Protein AF-A0A176FB48-F1 (afdb_monomer_lite)

Foldseek 3Di:
DPLVVLLVQLVVVLVVVVVVCVVCVVVLCVQVVFDADPVRHGPCPPPCVVSVVSSVVSSVVSVVLVVVCVVVVVPDPVSSVVVVVCCVVVPVLVVVCVVCVVVVGDSVNSVD

pLDDT: mean 90.09, std 5.86, range [65.62, 96.81]

Radius of gyration: 16.22 Å; chains: 1; bounding box: 43×21×41 Å

Sequence (112 aa):
MGYLGVLVAAVAAYAFGAVWYMVLAKPWVRAAGVETDKNGKPLNASNVVPYIVAFGSAVLVAGMMRHIFALSDIDTVEKGLISGLGIGLFLASPWLLTCYSFGGRPFRLTLI

Secondary structure (DSSP, 8-state):
--HHHHHHHHHHHHHHHHHHHHHTHHHHHHHHT--B-TTS-BGGGG--HHHHHHHHHHHHHHHHHHHHHHHTT--SHHHHHHHHHHHIIIIIHHHHHHHHHHTT--GGGG--

Structure (mmCIF, N/CA/C/O backbone):
data_AF-A0A176FB48-F1
#
_entry.id   AF-A0A176FB48-F1
#
loop_
_atom_site.group_PDB
_atom_site.id
_atom_site.type_symbol
_atom_site.label_atom_id
_atom_site.label_alt_id
_atom_site.label_comp_id
_atom_site.label_asym_id
_atom_site.label_entity_id
_atom_site.label_seq_id
_atom_site.pdbx_PDB_ins_code
_atom_site.Cartn_x
_atom_site.Cartn_y
_atom_site.Cartn_z
_atom_site.occupancy
_atom_site.B_iso_or_equiv
_atom_site.auth_seq_id
_atom_site.auth_comp_id
_atom_site.auth_asym_id
_atom_site.auth_atom_id
_atom_site.pdbx_PDB_model_num
ATOM 1 N N . MET A 1 1 ? 7.645 1.924 -18.863 1.00 65.62 1 MET A N 1
ATOM 2 C CA . MET A 1 1 ? 6.168 1.906 -18.707 1.00 65.62 1 MET A CA 1
ATOM 3 C C . MET A 1 1 ? 5.531 3.087 -19.437 1.00 65.62 1 MET A C 1
ATOM 5 O O . MET A 1 1 ? 5.867 4.227 -19.128 1.00 65.62 1 MET A O 1
ATOM 9 N N . GLY A 1 2 ? 4.638 2.845 -20.405 1.00 81.19 2 GLY A N 1
ATOM 10 C CA . GLY A 1 2 ? 3.788 3.899 -20.989 1.00 81.19 2 GLY A CA 1
ATOM 11 C C . GLY A 1 2 ? 2.653 4.317 -20.039 1.00 81.19 2 GLY A C 1
ATOM 12 O O . GLY A 1 2 ? 2.460 3.678 -19.006 1.00 81.19 2 GLY A O 1
ATOM 13 N N . TYR A 1 3 ? 1.882 5.355 -20.380 1.00 86.06 3 TYR A N 1
ATOM 14 C CA . TYR A 1 3 ? 0.759 5.832 -19.549 1.00 86.06 3 TYR A CA 1
ATOM 15 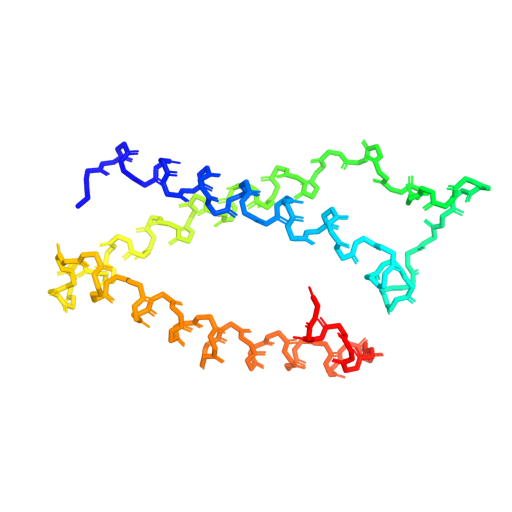C C . TYR A 1 3 ? -0.295 4.747 -19.278 1.00 86.06 3 TYR A C 1
ATOM 17 O O . TYR A 1 3 ? -0.797 4.640 -18.164 1.00 86.06 3 TYR A O 1
ATOM 25 N N . LEU A 1 4 ? -0.554 3.871 -20.254 1.00 90.31 4 LEU A N 1
ATOM 26 C CA . LEU A 1 4 ? -1.434 2.713 -20.072 1.00 90.31 4 LEU A CA 1
ATOM 27 C C . LEU A 1 4 ? -0.913 1.747 -18.992 1.00 90.31 4 LEU A C 1
ATOM 29 O O . LEU A 1 4 ? -1.694 1.206 -18.216 1.00 90.31 4 LEU A O 1
ATOM 33 N N . GLY A 1 5 ? 0.410 1.583 -18.892 1.00 90.69 5 GLY A N 1
ATOM 34 C CA . GLY A 1 5 ? 1.036 0.734 -17.876 1.00 90.69 5 GLY A CA 1
ATOM 35 C C . GLY A 1 5 ? 0.815 1.242 -16.450 1.00 90.69 5 GLY A C 1
ATOM 36 O O . GLY A 1 5 ? 0.704 0.435 -15.535 1.00 90.69 5 GLY A O 1
ATOM 37 N N . VAL A 1 6 ? 0.683 2.560 -16.261 1.00 93.31 6 VAL A N 1
ATOM 38 C CA . VAL A 1 6 ? 0.350 3.154 -14.954 1.00 93.31 6 VAL A CA 1
ATOM 39 C C . VAL A 1 6 ? -1.054 2.747 -14.519 1.00 93.31 6 VAL A C 1
ATOM 41 O O . VAL A 1 6 ? -1.242 2.329 -13.381 1.00 93.31 6 VAL A O 1
ATOM 44 N N . LEU A 1 7 ? -2.029 2.818 -15.429 1.00 94.75 7 LEU A N 1
ATOM 45 C CA . LEU A 1 7 ? -3.407 2.428 -15.129 1.00 94.75 7 LEU A CA 1
ATOM 46 C C . LEU A 1 7 ? -3.515 0.931 -14.833 1.00 94.75 7 LEU A C 1
ATOM 48 O O . LEU A 1 7 ? -4.163 0.548 -13.864 1.00 94.75 7 LEU A O 1
ATOM 52 N N . VAL A 1 8 ? -2.829 0.090 -15.613 1.00 95.06 8 VAL A N 1
ATOM 53 C CA . VAL A 1 8 ? -2.780 -1.359 -15.361 1.00 95.06 8 VAL A CA 1
ATOM 54 C C . VAL A 1 8 ? -2.155 -1.656 -13.995 1.00 95.06 8 VAL A C 1
ATOM 56 O O . VAL A 1 8 ? -2.713 -2.441 -13.231 1.00 95.06 8 VAL A O 1
ATOM 59 N N . ALA A 1 9 ? -1.046 -0.996 -13.646 1.00 94.12 9 ALA A N 1
ATOM 60 C CA . ALA A 1 9 ? -0.408 -1.156 -12.340 1.00 94.12 9 ALA A CA 1
ATOM 61 C C . ALA A 1 9 ? -1.316 -0.695 -11.188 1.00 94.12 9 ALA A C 1
ATOM 63 O O . ALA A 1 9 ? -1.407 -1.377 -10.170 1.00 94.12 9 ALA A O 1
ATOM 64 N N . ALA A 1 10 ? -2.031 0.420 -11.358 1.00 95.62 10 ALA A N 1
ATOM 65 C CA . ALA A 1 10 ? -2.976 0.920 -10.365 1.00 95.62 10 ALA A CA 1
ATOM 66 C C . ALA A 1 10 ? -4.145 -0.049 -10.143 1.00 95.62 10 ALA A C 1
ATOM 68 O O . ALA A 1 10 ? -4.493 -0.336 -9.000 1.00 95.62 10 ALA A O 1
ATOM 69 N N . VAL A 1 11 ? -4.715 -0.601 -11.221 1.00 96.62 11 VAL A N 1
ATOM 70 C CA . VAL A 1 11 ? -5.774 -1.620 -11.139 1.00 96.62 11 VAL A CA 1
ATOM 71 C C . VAL A 1 11 ? -5.258 -2.884 -10.456 1.00 96.62 11 VAL A C 1
ATOM 73 O O . VAL A 1 11 ? -5.936 -3.407 -9.576 1.00 96.62 11 VAL A O 1
ATOM 76 N N . ALA A 1 12 ? -4.055 -3.350 -10.801 1.00 95.31 12 ALA A N 1
ATOM 77 C CA . ALA A 1 12 ? -3.450 -4.518 -10.166 1.00 95.31 12 ALA A CA 1
ATOM 78 C C . ALA A 1 12 ? -3.220 -4.298 -8.661 1.00 95.31 12 ALA A C 1
ATOM 80 O O . ALA A 1 12 ? -3.593 -5.148 -7.854 1.00 95.31 12 ALA A O 1
ATOM 81 N N . ALA A 1 13 ? -2.677 -3.140 -8.271 1.00 93.88 13 ALA A N 1
ATOM 82 C CA . ALA A 1 13 ? -2.471 -2.778 -6.870 1.00 93.88 13 ALA A CA 1
ATOM 83 C C . ALA A 1 13 ? -3.799 -2.669 -6.106 1.00 93.88 13 ALA A C 1
ATOM 85 O O . ALA A 1 13 ? -3.919 -3.163 -4.985 1.00 93.88 13 ALA A O 1
ATOM 86 N N . TYR A 1 14 ? -4.818 -2.070 -6.723 1.00 94.12 14 TYR A N 1
ATOM 87 C CA . TYR A 1 14 ? -6.142 -1.939 -6.126 1.00 94.12 14 TYR A CA 1
ATOM 88 C C . TYR A 1 14 ? -6.833 -3.294 -5.947 1.00 94.12 14 TYR A C 1
ATOM 90 O O . TYR A 1 14 ? -7.368 -3.577 -4.877 1.00 94.12 14 TYR A O 1
ATOM 98 N N . ALA A 1 15 ? -6.781 -4.160 -6.963 1.00 95.00 15 ALA A N 1
ATOM 99 C CA . ALA A 1 15 ? -7.320 -5.514 -6.893 1.00 95.00 15 ALA A CA 1
ATOM 100 C C . ALA A 1 15 ? -6.603 -6.347 -5.822 1.00 95.00 15 ALA A C 1
ATOM 102 O O . ALA A 1 15 ? -7.259 -7.028 -5.035 1.00 95.00 15 ALA A O 1
ATOM 103 N N . PHE A 1 16 ? -5.274 -6.240 -5.739 1.00 93.69 16 PHE A N 1
ATOM 104 C CA . PHE A 1 16 ? -4.496 -6.872 -4.677 1.00 93.69 16 PHE A CA 1
ATOM 105 C C . PHE A 1 16 ? -4.936 -6.382 -3.292 1.00 93.69 16 PHE A C 1
ATOM 107 O O . PHE A 1 16 ? -5.225 -7.196 -2.418 1.00 93.69 16 PHE A O 1
ATOM 114 N N . GLY A 1 17 ? -5.073 -5.065 -3.109 1.00 89.56 17 GLY A N 1
ATOM 115 C CA . GLY A 1 17 ? -5.581 -4.478 -1.870 1.00 89.56 17 GLY A CA 1
ATOM 116 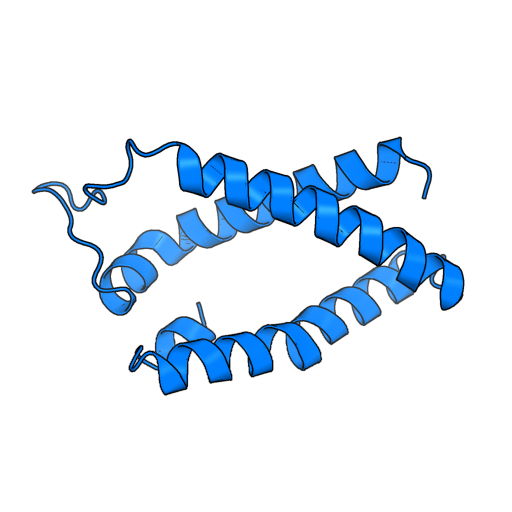C C . GLY A 1 17 ? -6.987 -4.969 -1.521 1.00 89.56 17 GLY A C 1
ATOM 117 O O . GLY A 1 17 ? -7.246 -5.326 -0.375 1.00 89.56 17 GLY A O 1
ATOM 118 N N . ALA A 1 18 ? -7.889 -5.069 -2.499 1.00 89.69 18 ALA A N 1
ATOM 119 C CA . ALA A 1 18 ? -9.232 -5.598 -2.282 1.00 89.69 18 ALA A CA 1
ATOM 120 C C . ALA A 1 18 ? -9.196 -7.053 -1.790 1.00 89.69 18 ALA A C 1
ATOM 122 O O . ALA A 1 18 ? -9.866 -7.384 -0.814 1.00 89.69 18 ALA A O 1
ATOM 123 N N . VAL A 1 19 ? -8.385 -7.913 -2.417 1.00 92.50 19 VAL A N 1
ATOM 124 C CA . VAL A 1 19 ? -8.196 -9.302 -1.969 1.00 92.50 19 VAL A CA 1
ATOM 125 C C . VAL A 1 19 ? -7.633 -9.341 -0.550 1.00 92.50 19 VAL A C 1
ATOM 127 O O . VAL A 1 19 ? -8.166 -10.058 0.295 1.00 92.50 19 VAL A O 1
ATOM 130 N N . TRP A 1 20 ? -6.618 -8.528 -0.263 1.00 88.88 20 TRP A N 1
ATOM 131 C CA . TRP A 1 20 ? -6.003 -8.421 1.059 1.00 88.88 20 TRP A CA 1
ATOM 132 C C . TRP A 1 20 ? -7.027 -8.053 2.146 1.00 88.88 20 TRP A C 1
ATOM 134 O O . TRP A 1 20 ? -7.177 -8.772 3.137 1.00 88.88 20 TRP A O 1
ATOM 144 N N . TYR A 1 21 ? -7.815 -6.998 1.916 1.00 83.06 21 TYR A N 1
ATOM 145 C CA . TYR A 1 21 ? -8.863 -6.558 2.839 1.00 83.06 21 TYR A CA 1
ATOM 146 C C . TYR A 1 21 ? -10.014 -7.557 2.964 1.00 83.06 21 TYR A C 1
ATOM 148 O O . TYR A 1 21 ? -10.582 -7.676 4.045 1.00 83.06 21 TYR A O 1
ATOM 156 N N . MET A 1 22 ? -10.365 -8.294 1.905 1.00 87.06 22 MET A N 1
ATOM 157 C CA . MET A 1 22 ? -11.384 -9.346 1.987 1.00 87.06 22 MET A CA 1
ATOM 158 C C . MET A 1 22 ? -10.910 -10.529 2.839 1.00 87.06 22 MET A C 1
ATOM 160 O O . MET A 1 22 ? -11.662 -11.014 3.684 1.00 87.06 22 MET A O 1
ATOM 164 N N . VAL A 1 23 ? -9.661 -10.969 2.659 1.00 91.00 23 VAL A N 1
ATOM 165 C CA . VAL A 1 23 ? -9.073 -12.090 3.412 1.00 91.00 23 VAL A CA 1
ATOM 166 C C . VAL A 1 23 ? -8.904 -11.734 4.892 1.00 91.00 23 VAL A C 1
ATOM 168 O O . VAL A 1 23 ? -9.232 -12.538 5.766 1.00 91.00 23 VAL A O 1
ATOM 171 N N . LEU A 1 24 ? -8.453 -10.513 5.190 1.00 89.88 24 LEU A N 1
ATOM 172 C CA . LEU A 1 24 ? -8.190 -10.041 6.553 1.00 89.88 24 LEU A CA 1
ATOM 173 C C . LEU A 1 24 ? -9.333 -9.202 7.148 1.00 89.88 24 LEU A C 1
ATOM 175 O O . LEU A 1 24 ? -9.162 -8.581 8.197 1.00 89.88 24 LEU A O 1
ATOM 179 N N . ALA A 1 25 ? -10.528 -9.228 6.547 1.00 85.44 25 ALA A N 1
ATOM 180 C CA . ALA A 1 25 ? -11.654 -8.381 6.950 1.00 85.44 25 ALA A CA 1
ATOM 181 C C . ALA A 1 25 ? -12.001 -8.517 8.440 1.00 85.44 25 ALA A C 1
ATOM 183 O O . ALA A 1 25 ? -12.097 -7.528 9.161 1.00 85.44 25 ALA A O 1
ATOM 184 N N . LYS A 1 26 ? -12.162 -9.753 8.930 1.00 84.69 26 LYS A N 1
ATOM 185 C CA . LYS A 1 26 ? -12.549 -10.028 10.326 1.00 84.69 26 LYS A CA 1
ATOM 186 C C . LYS A 1 26 ? -11.527 -9.510 11.353 1.00 84.69 26 LYS A C 1
ATOM 188 O O . LYS A 1 26 ? -11.942 -8.797 12.271 1.00 84.69 26 LYS A O 1
ATOM 193 N N . PRO A 1 27 ? -10.224 -9.857 11.265 1.00 88.00 27 PRO A N 1
ATOM 194 C CA . PRO A 1 27 ? -9.234 -9.321 12.197 1.00 88.00 27 PRO A CA 1
ATOM 195 C C . PRO A 1 27 ? -9.070 -7.804 12.060 1.00 88.00 27 PRO A C 1
ATOM 197 O O . PRO A 1 27 ? -8.918 -7.137 13.084 1.00 88.00 27 PRO A O 1
ATOM 200 N N . TRP A 1 28 ? -9.177 -7.256 10.845 1.00 88.38 28 TRP A N 1
ATOM 201 C CA . TRP A 1 28 ? -9.100 -5.816 10.616 1.00 88.38 28 TRP A CA 1
ATOM 202 C C . TRP A 1 28 ? -10.256 -5.064 11.275 1.00 88.38 28 TRP A C 1
ATOM 204 O O . TRP A 1 28 ? -9.998 -4.166 12.066 1.00 88.38 28 TRP A O 1
ATOM 214 N N . VAL A 1 29 ? -11.514 -5.471 11.059 1.00 86.94 29 VAL A N 1
ATOM 215 C CA . VAL A 1 29 ? -12.698 -4.838 11.679 1.00 86.94 29 VAL A CA 1
ATOM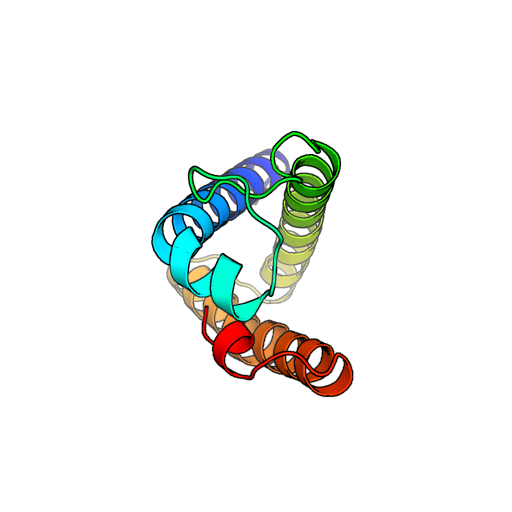 216 C C . VAL A 1 29 ? -12.570 -4.813 13.203 1.00 86.94 29 VAL A C 1
ATOM 218 O O . VAL A 1 29 ? -12.797 -3.778 13.831 1.00 86.94 29 VAL A O 1
ATOM 221 N N . ARG A 1 30 ? -12.135 -5.932 13.798 1.00 85.81 30 ARG A N 1
ATOM 222 C CA . ARG A 1 30 ? -11.923 -6.042 15.247 1.00 85.81 30 ARG A CA 1
ATOM 223 C C . ARG A 1 30 ? -10.836 -5.090 15.746 1.00 85.81 30 ARG A C 1
ATOM 225 O O . ARG A 1 30 ? -11.016 -4.464 16.783 1.00 85.81 30 ARG A O 1
ATOM 232 N N . ALA A 1 31 ? -9.705 -5.012 15.049 1.00 85.62 31 ALA A N 1
ATOM 233 C CA . ALA A 1 31 ? -8.575 -4.189 15.472 1.00 85.62 31 ALA A CA 1
ATOM 234 C C . ALA A 1 31 ? -8.805 -2.692 15.198 1.00 85.62 31 ALA A C 1
ATOM 236 O O . ALA A 1 31 ? -8.407 -1.847 15.995 1.00 85.62 31 ALA A O 1
ATOM 237 N N . ALA A 1 32 ? -9.478 -2.365 14.095 1.00 84.81 32 ALA A N 1
ATOM 238 C CA . ALA A 1 32 ? -9.833 -1.006 13.704 1.00 84.81 32 ALA A CA 1
ATOM 239 C C . ALA A 1 32 ? -10.987 -0.427 14.539 1.00 84.81 32 ALA A C 1
ATOM 241 O O . ALA A 1 32 ? -11.180 0.790 14.532 1.00 84.81 32 ALA A O 1
ATOM 242 N N . GLY A 1 33 ? -11.730 -1.272 15.267 1.00 83.44 33 GLY A N 1
ATOM 243 C CA . GLY A 1 33 ? -12.879 -0.852 16.070 1.00 83.44 33 GLY A CA 1
ATOM 244 C C . GLY A 1 33 ? -14.020 -0.315 15.208 1.00 83.44 33 GLY A C 1
ATOM 245 O O . GLY A 1 33 ? -14.713 0.611 15.614 1.00 83.44 33 GLY A O 1
ATOM 246 N N . VAL A 1 34 ? -14.169 -0.840 13.989 1.00 85.25 34 VAL A N 1
ATOM 247 C CA . VAL A 1 34 ? -15.221 -0.405 13.066 1.00 85.25 34 VAL A CA 1
ATOM 248 C C . VAL A 1 34 ? -16.549 -0.980 13.533 1.00 85.25 34 VAL A C 1
ATOM 250 O O . VAL A 1 34 ? -16.669 -2.191 13.716 1.00 85.25 34 VAL A O 1
ATOM 253 N N . GLU A 1 35 ? -17.546 -0.116 13.710 1.00 84.62 35 GLU A N 1
ATOM 254 C CA . GLU A 1 35 ? -18.891 -0.542 14.085 1.00 84.62 35 GLU A CA 1
ATOM 255 C C . GLU A 1 35 ? -19.505 -1.429 13.000 1.00 84.62 35 GLU A C 1
ATOM 257 O O . GLU A 1 35 ? -19.430 -1.135 11.800 1.00 84.62 35 GLU A O 1
ATOM 262 N N . THR A 1 36 ? -20.135 -2.517 13.434 1.00 85.50 36 THR A N 1
ATOM 263 C CA . THR A 1 36 ? -20.754 -3.508 12.555 1.00 85.50 36 THR A CA 1
ATOM 264 C C . THR A 1 36 ? -22.224 -3.703 12.871 1.00 85.50 36 THR A C 1
ATOM 266 O O . THR A 1 36 ? -22.635 -3.607 14.026 1.00 85.50 36 THR A O 1
ATOM 269 N N . ASP A 1 37 ? -23.004 -4.057 11.855 1.00 83.12 37 ASP A N 1
ATOM 270 C CA . ASP A 1 37 ? -24.378 -4.509 12.032 1.00 83.12 37 ASP A CA 1
ATOM 271 C C . ASP A 1 37 ? -24.458 -5.898 12.703 1.00 83.12 37 ASP A C 1
ATOM 273 O O . A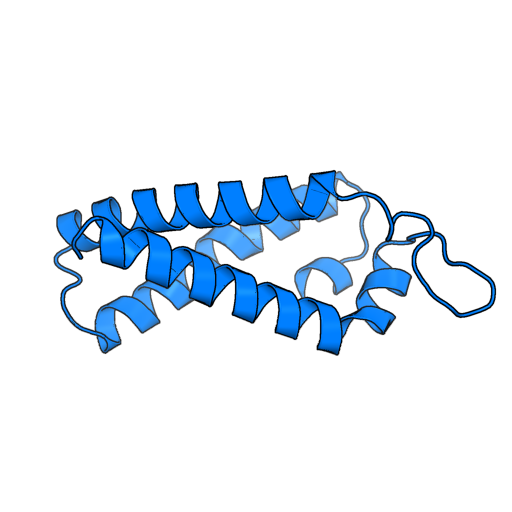SP A 1 37 ? -23.453 -6.564 12.969 1.00 83.12 37 ASP A O 1
ATOM 277 N N . LYS A 1 38 ? -25.688 -6.371 12.939 1.00 79.38 38 LYS A N 1
ATOM 278 C CA . LYS A 1 38 ? -25.987 -7.702 13.501 1.00 79.38 38 LYS A CA 1
ATOM 279 C C . LYS A 1 38 ? -25.405 -8.883 12.704 1.00 79.38 38 LYS A C 1
ATOM 281 O O . LYS A 1 38 ? -25.336 -9.987 13.232 1.00 79.38 38 LYS A O 1
ATOM 286 N N . ASN A 1 39 ? -25.007 -8.659 11.452 1.00 77.31 39 ASN A N 1
ATOM 287 C CA . ASN A 1 39 ? -24.421 -9.658 10.562 1.00 77.31 39 ASN A CA 1
ATOM 288 C C . ASN A 1 39 ? -22.886 -9.529 10.478 1.00 77.31 39 ASN A C 1
ATOM 290 O O . ASN A 1 39 ? -22.250 -10.256 9.714 1.00 77.31 39 ASN A O 1
ATOM 294 N N . GLY A 1 40 ? -22.277 -8.615 11.245 1.00 72.69 40 GLY A N 1
ATOM 295 C CA . GLY A 1 40 ? -20.837 -8.362 11.240 1.00 72.69 40 GLY A CA 1
ATOM 296 C C . GLY A 1 40 ? -20.355 -7.522 10.054 1.00 72.69 40 GLY A C 1
ATOM 297 O O . GLY A 1 40 ? -19.148 -7.460 9.811 1.00 72.69 40 GLY A O 1
ATOM 298 N N . LYS A 1 41 ? -21.261 -6.880 9.303 1.00 78.56 41 LYS A N 1
ATOM 299 C CA . LYS A 1 41 ? -20.902 -5.993 8.193 1.00 78.56 41 LYS A CA 1
ATOM 300 C C . LYS A 1 41 ? -20.618 -4.585 8.724 1.00 78.56 41 LYS A C 1
ATOM 302 O O . LYS A 1 41 ? -21.430 -4.074 9.493 1.00 78.56 41 LYS A O 1
ATOM 307 N N . PRO A 1 42 ? -19.519 -3.930 8.308 1.00 81.25 42 PRO A N 1
ATOM 308 C CA . PRO A 1 42 ? -19.247 -2.543 8.674 1.00 81.25 42 PRO A CA 1
ATOM 309 C C . PRO A 1 42 ? -20.421 -1.617 8.340 1.00 81.25 42 PRO A C 1
ATOM 311 O O . PRO A 1 42 ? -20.931 -1.647 7.218 1.00 81.25 42 PRO A O 1
ATOM 314 N N . LEU A 1 43 ? -20.831 -0.767 9.285 1.00 80.62 43 LEU A N 1
ATOM 315 C CA . LEU A 1 43 ? -21.941 0.176 9.079 1.00 80.62 43 LEU A CA 1
ATOM 316 C C . LEU A 1 43 ? -21.644 1.191 7.967 1.00 80.62 43 LEU A C 1
ATOM 318 O O . LEU A 1 43 ? -22.545 1.652 7.272 1.00 80.62 43 LEU A O 1
ATOM 322 N N . ASN A 1 44 ? -20.366 1.495 7.748 1.00 78.25 44 ASN A N 1
ATOM 323 C CA . ASN A 1 44 ? -19.892 2.389 6.698 1.00 78.25 44 ASN A CA 1
ATOM 324 C C . ASN A 1 44 ? -19.696 1.702 5.334 1.00 78.25 44 ASN A C 1
ATOM 326 O O . ASN A 1 44 ? -19.198 2.341 4.411 1.00 78.25 44 ASN A O 1
ATOM 330 N N . ALA A 1 45 ? -20.080 0.432 5.172 1.00 74.75 45 ALA A N 1
ATOM 331 C CA . ALA A 1 45 ? -19.846 -0.314 3.934 1.00 74.75 45 ALA A CA 1
ATOM 332 C C . ALA A 1 45 ? -20.579 0.253 2.702 1.00 74.75 45 ALA A C 1
ATOM 334 O O . ALA A 1 45 ? -20.225 -0.085 1.577 1.00 74.75 45 ALA A O 1
ATOM 335 N N . SER A 1 46 ? -21.609 1.085 2.887 1.00 79.38 46 SER A N 1
ATOM 336 C CA . SER A 1 46 ? -22.293 1.797 1.797 1.00 79.38 46 SER A CA 1
ATOM 337 C C . SER A 1 46 ? -21.579 3.084 1.370 1.00 79.38 46 SER A C 1
ATOM 339 O O . SER A 1 46 ? -21.926 3.660 0.339 1.00 79.38 46 SER A O 1
ATOM 341 N N . ASN A 1 47 ? -20.590 3.552 2.137 1.00 84.75 47 ASN A N 1
ATOM 342 C CA . ASN A 1 47 ? -19.847 4.756 1.804 1.00 84.75 47 ASN A CA 1
ATOM 343 C C . ASN A 1 47 ? -18.867 4.465 0.661 1.00 84.75 47 ASN A C 1
ATOM 345 O O . ASN A 1 47 ? -17.881 3.754 0.836 1.00 84.75 47 ASN A O 1
ATOM 349 N N . VAL A 1 48 ? -19.129 5.048 -0.508 1.00 88.38 48 VAL A N 1
ATOM 350 C CA . VAL A 1 48 ? -18.301 4.871 -1.710 1.00 88.38 48 VAL A CA 1
ATOM 351 C C . VAL A 1 48 ? -17.010 5.696 -1.686 1.00 88.38 48 VAL A C 1
ATOM 353 O O . VAL A 1 48 ? -16.069 5.388 -2.415 1.00 88.38 48 VAL A O 1
ATOM 356 N N . VAL A 1 49 ? -16.932 6.730 -0.841 1.00 92.50 49 VAL A N 1
ATOM 357 C CA . VAL A 1 49 ? -15.818 7.692 -0.833 1.00 92.50 49 VAL A CA 1
ATOM 358 C C . VAL A 1 49 ? -14.458 7.022 -0.578 1.00 92.50 49 VAL A C 1
ATOM 360 O O . VAL A 1 49 ? -13.543 7.276 -1.364 1.00 92.50 49 VAL A O 1
ATOM 363 N N . PRO A 1 50 ? -14.284 6.129 0.421 1.00 89.00 50 PRO A N 1
ATOM 364 C CA . PRO A 1 50 ? -12.999 5.467 0.658 1.00 89.00 50 PRO A CA 1
ATOM 365 C C . PRO A 1 50 ? -12.507 4.652 -0.541 1.00 89.00 50 PRO A C 1
ATOM 367 O O . PRO A 1 50 ? -11.310 4.626 -0.809 1.00 89.00 50 PRO A O 1
ATOM 370 N N . TYR A 1 51 ? -13.417 4.032 -1.297 1.00 89.69 51 TYR A N 1
ATOM 371 C CA . TYR A 1 51 ? -13.070 3.231 -2.472 1.00 89.69 51 TYR A CA 1
ATOM 372 C C . TYR A 1 51 ? -12.522 4.095 -3.610 1.00 89.69 51 TYR A C 1
ATOM 374 O O . TYR A 1 51 ? -11.523 3.723 -4.226 1.00 89.69 51 TYR A O 1
ATOM 382 N N . ILE A 1 52 ? -13.139 5.259 -3.844 1.00 93.25 52 ILE A N 1
ATOM 383 C CA . ILE A 1 52 ? -12.691 6.241 -4.842 1.00 93.25 52 ILE A CA 1
ATOM 384 C C . ILE A 1 52 ? -11.340 6.825 -4.431 1.00 93.25 52 ILE A C 1
ATOM 386 O O . ILE A 1 52 ? -10.419 6.877 -5.245 1.00 93.25 52 ILE A O 1
ATOM 390 N N . VAL A 1 53 ? -11.198 7.218 -3.161 1.00 94.31 53 VAL A N 1
ATOM 391 C CA . VAL A 1 53 ? -9.943 7.761 -2.624 1.00 94.31 53 VAL A CA 1
ATOM 392 C C . VAL A 1 53 ? -8.819 6.731 -2.732 1.00 94.31 53 VAL A C 1
ATOM 394 O O . VAL A 1 53 ? -7.726 7.073 -3.180 1.00 94.31 53 VAL A O 1
ATOM 397 N N . ALA A 1 54 ? -9.079 5.467 -2.391 1.00 93.00 54 ALA A N 1
ATOM 398 C CA . ALA A 1 54 ? -8.096 4.393 -2.495 1.00 93.00 54 ALA A CA 1
ATOM 399 C C . ALA A 1 54 ? -7.666 4.141 -3.948 1.00 93.00 54 ALA A C 1
ATOM 401 O O . ALA A 1 54 ? -6.471 4.023 -4.217 1.00 93.00 54 ALA A O 1
ATOM 402 N N . PHE A 1 55 ? -8.606 4.120 -4.898 1.00 95.25 55 PHE A N 1
ATOM 403 C CA . PHE A 1 55 ? -8.270 3.929 -6.310 1.00 95.25 55 PHE A CA 1
ATOM 404 C C . PHE A 1 55 ? -7.492 5.123 -6.877 1.00 95.25 55 PHE A C 1
ATOM 406 O O . PHE A 1 55 ? -6.456 4.938 -7.513 1.00 95.25 55 P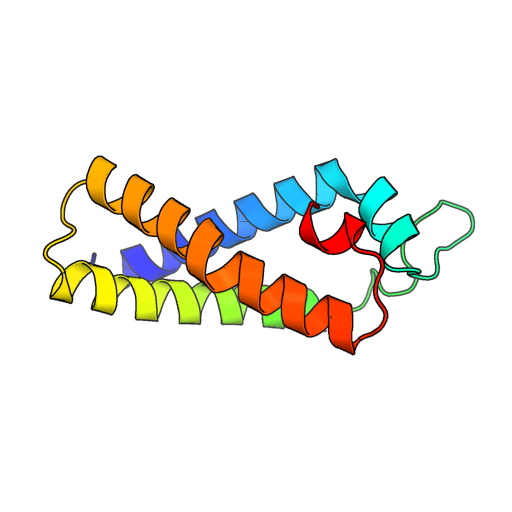HE A O 1
ATOM 413 N N . GLY A 1 56 ? -7.930 6.352 -6.585 1.00 96.81 56 GLY A N 1
ATOM 414 C CA . GLY A 1 56 ? -7.208 7.566 -6.974 1.00 96.81 56 GLY A CA 1
ATOM 415 C C . GLY A 1 56 ? -5.787 7.596 -6.407 1.00 96.81 56 GLY A C 1
ATOM 416 O O . GLY A 1 56 ? -4.834 7.876 -7.132 1.00 96.81 56 GLY A O 1
ATOM 417 N N . SER A 1 57 ? -5.626 7.208 -5.140 1.00 96.06 57 SER A N 1
ATOM 418 C CA . SER A 1 57 ? -4.316 7.083 -4.492 1.00 96.06 57 SER A CA 1
ATOM 419 C C . SER A 1 57 ? -3.441 6.032 -5.179 1.00 96.06 57 SER A C 1
ATOM 421 O O . SER A 1 57 ? -2.265 6.290 -5.422 1.00 96.06 57 SER A O 1
ATOM 423 N N . ALA A 1 58 ? -4.004 4.881 -5.564 1.00 95.75 58 ALA A N 1
ATOM 424 C CA . ALA A 1 58 ? -3.279 3.845 -6.299 1.00 95.75 58 ALA A CA 1
ATOM 425 C C . ALA A 1 58 ? -2.778 4.344 -7.665 1.00 95.75 58 ALA A C 1
ATOM 427 O O . ALA A 1 58 ? -1.636 4.068 -8.031 1.00 95.75 58 ALA A O 1
ATOM 428 N N . VAL A 1 59 ? -3.585 5.124 -8.396 1.00 96.56 59 VAL A N 1
ATOM 429 C CA . VAL A 1 59 ? -3.178 5.742 -9.672 1.00 96.56 59 VAL A CA 1
ATOM 430 C C . VAL A 1 59 ? -2.041 6.741 -9.468 1.00 96.56 59 VAL A C 1
ATOM 432 O O . VAL A 1 59 ? -1.059 6.705 -10.211 1.00 96.56 59 VAL A O 1
ATOM 435 N N . LEU A 1 60 ? -2.137 7.603 -8.452 1.00 96.62 60 LEU A N 1
ATOM 436 C CA . LEU A 1 60 ? -1.090 8.581 -8.141 1.00 96.62 60 LEU A CA 1
ATOM 437 C C . LEU A 1 60 ? 0.228 7.900 -7.761 1.00 96.62 60 LEU A C 1
ATOM 439 O O . LEU A 1 60 ? 1.277 8.247 -8.306 1.00 96.62 60 LEU A O 1
ATOM 443 N N . VAL A 1 61 ? 0.174 6.896 -6.881 1.00 95.69 61 VAL A N 1
ATOM 444 C CA . VAL A 1 61 ? 1.355 6.124 -6.478 1.00 95.69 61 VAL A CA 1
ATOM 445 C C . VAL A 1 61 ? 1.944 5.389 -7.679 1.00 95.69 61 VAL A C 1
ATOM 447 O O . VAL A 1 61 ? 3.140 5.511 -7.918 1.00 95.69 61 VAL A O 1
ATOM 450 N N . ALA A 1 62 ? 1.137 4.700 -8.492 1.00 95.69 62 ALA A N 1
ATOM 451 C CA . ALA A 1 62 ? 1.617 4.033 -9.705 1.00 95.69 62 ALA A CA 1
ATOM 452 C C . ALA A 1 62 ? 2.278 5.019 -10.689 1.00 95.69 62 ALA A C 1
ATOM 454 O O . ALA A 1 62 ? 3.298 4.700 -11.307 1.00 95.69 62 ALA A O 1
ATOM 455 N N . GLY A 1 63 ? 1.730 6.232 -10.806 1.00 95.00 63 GLY A N 1
ATOM 456 C CA . GLY A 1 63 ? 2.304 7.314 -11.600 1.00 95.00 63 GLY A CA 1
ATOM 457 C C . GLY A 1 63 ? 3.681 7.730 -11.088 1.00 95.00 63 GLY A C 1
ATOM 458 O O . GLY A 1 63 ? 4.635 7.760 -11.864 1.00 95.00 63 GLY A O 1
ATOM 459 N N . MET A 1 64 ? 3.815 7.975 -9.783 1.00 95.62 64 MET A N 1
ATOM 460 C CA . MET A 1 64 ? 5.101 8.324 -9.173 1.00 95.62 64 MET A CA 1
ATOM 461 C C . MET A 1 64 ? 6.113 7.176 -9.276 1.00 95.62 64 MET A C 1
ATOM 463 O O . MET A 1 64 ? 7.272 7.397 -9.627 1.00 95.62 64 MET A O 1
ATOM 467 N N . MET A 1 65 ? 5.669 5.937 -9.064 1.00 94.56 65 MET A N 1
ATOM 468 C CA . MET A 1 65 ? 6.511 4.748 -9.185 1.00 94.56 65 MET A CA 1
ATOM 469 C C . MET A 1 65 ? 7.089 4.584 -10.587 1.00 94.56 65 MET A C 1
ATOM 471 O O . MET A 1 65 ? 8.250 4.208 -10.721 1.00 94.56 65 MET A O 1
ATOM 475 N N . ARG A 1 66 ? 6.340 4.939 -11.639 1.00 92.69 66 ARG A N 1
ATOM 476 C CA . ARG A 1 66 ? 6.878 4.984 -13.006 1.00 92.69 66 ARG A CA 1
ATOM 477 C C . ARG A 1 66 ? 8.071 5.938 -13.120 1.00 92.69 66 ARG A C 1
ATOM 479 O O . ARG A 1 66 ? 9.035 5.588 -13.795 1.00 92.69 66 ARG A O 1
ATOM 486 N N . HIS A 1 67 ? 8.006 7.121 -12.508 1.00 93.19 67 HIS A N 1
ATOM 487 C CA . HIS A 1 67 ? 9.113 8.081 -12.533 1.00 93.19 67 HIS A CA 1
ATOM 488 C C . HIS A 1 67 ? 10.316 7.564 -11.746 1.00 93.19 67 HIS A C 1
ATOM 490 O O . HIS A 1 67 ? 11.426 7.591 -12.263 1.00 93.19 67 HIS A O 1
ATOM 496 N N . ILE A 1 68 ? 10.088 7.034 -10.542 1.00 94.19 68 ILE A N 1
ATOM 497 C CA . ILE A 1 68 ? 11.149 6.478 -9.693 1.00 94.19 68 ILE A CA 1
ATOM 498 C C . ILE A 1 68 ? 11.856 5.324 -10.407 1.00 94.19 68 ILE A C 1
ATOM 500 O O . ILE A 1 68 ? 13.076 5.326 -10.516 1.00 94.19 68 ILE A O 1
ATOM 504 N N . PHE A 1 69 ? 11.102 4.372 -10.960 1.00 93.50 69 PHE A N 1
ATOM 505 C CA . PHE A 1 69 ? 11.683 3.225 -11.654 1.00 93.50 69 PHE A CA 1
ATOM 506 C C . PHE A 1 69 ? 12.454 3.629 -12.912 1.00 93.50 69 PHE A C 1
ATOM 508 O O . PHE A 1 69 ? 13.522 3.082 -13.163 1.00 93.50 69 PHE A O 1
ATOM 515 N N . ALA A 1 70 ? 11.967 4.623 -13.661 1.00 92.56 70 ALA A N 1
ATOM 516 C CA . ALA A 1 70 ? 12.690 5.154 -14.813 1.00 92.56 70 ALA A CA 1
ATOM 517 C C . ALA A 1 70 ? 13.986 5.882 -14.417 1.00 92.56 70 ALA A C 1
ATOM 519 O O . ALA A 1 70 ? 14.991 5.726 -15.094 1.00 92.56 70 ALA A O 1
ATOM 520 N N . LEU A 1 71 ? 13.974 6.658 -13.327 1.00 95.19 71 LEU A N 1
ATOM 521 C CA . LEU A 1 71 ? 15.155 7.380 -12.835 1.00 95.19 71 LEU A CA 1
ATOM 522 C C . LEU A 1 71 ? 16.201 6.463 -12.188 1.00 95.19 71 LEU A C 1
ATOM 524 O O . LEU A 1 71 ? 17.348 6.864 -12.038 1.00 95.19 71 LEU A O 1
ATOM 528 N N . SER A 1 72 ? 15.802 5.268 -11.753 1.00 94.06 72 SER A N 1
ATOM 529 C CA . SER A 1 72 ? 16.664 4.292 -11.074 1.00 94.06 72 SER A CA 1
ATOM 530 C C . SER A 1 72 ? 17.065 3.104 -11.958 1.00 94.06 72 SER A C 1
ATOM 532 O O . SER A 1 72 ? 17.533 2.101 -11.425 1.00 94.06 72 SER A O 1
ATOM 534 N N . ASP A 1 73 ? 16.845 3.176 -13.276 1.00 94.06 73 ASP A N 1
ATOM 535 C CA . ASP A 1 73 ? 17.128 2.088 -14.230 1.00 94.06 73 ASP A CA 1
ATOM 536 C C . ASP A 1 73 ? 16.531 0.727 -13.804 1.00 94.06 73 ASP A C 1
ATOM 538 O O . ASP A 1 73 ? 17.139 -0.349 -13.913 1.00 94.06 73 ASP A O 1
ATOM 542 N N . ILE A 1 74 ? 15.298 0.781 -13.289 1.00 93.19 74 ILE A N 1
ATOM 543 C CA . ILE A 1 74 ? 14.477 -0.380 -12.939 1.00 93.19 74 ILE A CA 1
ATOM 544 C C . ILE A 1 74 ? 13.625 -0.728 -14.160 1.00 93.19 74 ILE A C 1
ATOM 546 O O . ILE A 1 74 ? 12.519 -0.223 -14.364 1.00 93.19 74 ILE A O 1
ATOM 550 N N . ASP A 1 75 ? 14.179 -1.598 -14.991 1.00 91.50 75 ASP A N 1
ATOM 551 C CA . ASP A 1 75 ? 13.654 -1.989 -16.298 1.00 91.50 75 ASP A CA 1
ATOM 552 C C . ASP A 1 75 ? 13.239 -3.467 -16.379 1.00 91.50 75 ASP A C 1
ATOM 554 O O . ASP A 1 75 ? 12.533 -3.862 -17.308 1.00 91.50 75 ASP A O 1
ATOM 558 N N . THR A 1 76 ? 13.608 -4.278 -15.384 1.00 92.88 76 THR A N 1
ATOM 559 C CA . THR A 1 76 ? 13.252 -5.701 -15.306 1.00 92.88 76 THR A CA 1
ATOM 560 C C . THR A 1 76 ? 12.174 -5.976 -14.257 1.00 92.88 76 THR A C 1
ATOM 562 O O . THR A 1 76 ? 12.009 -5.241 -13.280 1.00 92.88 76 THR A O 1
ATOM 565 N N . VAL A 1 77 ? 11.443 -7.082 -14.441 1.00 90.38 77 VAL A N 1
ATOM 566 C CA . VAL A 1 77 ? 10.402 -7.537 -13.500 1.00 90.38 77 VAL A CA 1
ATOM 567 C C . VAL A 1 77 ? 10.990 -7.822 -12.117 1.00 90.38 77 VAL A C 1
ATOM 569 O O . VAL A 1 77 ? 10.397 -7.445 -11.111 1.00 90.38 77 VAL A O 1
ATOM 572 N N . GLU A 1 78 ? 12.171 -8.440 -12.066 1.00 93.94 78 GLU A N 1
ATOM 573 C CA . GLU A 1 78 ? 12.867 -8.758 -10.816 1.00 93.94 78 GLU A CA 1
ATOM 574 C C . GLU A 1 78 ? 13.226 -7.495 -10.029 1.00 93.94 78 GLU A C 1
ATOM 576 O O . GLU A 1 78 ? 12.851 -7.373 -8.862 1.00 93.94 78 GLU A O 1
ATOM 581 N N . LYS A 1 79 ? 13.877 -6.517 -10.678 1.00 93.69 79 LYS A N 1
ATOM 582 C CA . LYS A 1 79 ? 14.202 -5.234 -10.043 1.00 93.69 79 LYS A CA 1
ATOM 583 C C . LYS A 1 79 ? 12.930 -4.538 -9.558 1.00 93.69 79 LYS A C 1
ATOM 585 O O . LYS A 1 79 ? 12.884 -4.071 -8.427 1.00 93.69 79 LYS A O 1
ATOM 590 N N . GLY A 1 80 ? 11.876 -4.523 -10.379 1.00 92.50 80 GLY A N 1
ATOM 591 C CA . GLY A 1 80 ? 10.591 -3.927 -10.014 1.00 92.50 80 GLY A CA 1
ATOM 592 C C . GLY A 1 80 ? 9.960 -4.574 -8.780 1.00 92.50 80 GLY A C 1
ATOM 593 O O . GLY A 1 80 ? 9.469 -3.865 -7.900 1.00 92.50 80 GLY A O 1
ATOM 594 N N . LEU A 1 81 ? 10.013 -5.906 -8.680 1.00 93.94 81 LEU A N 1
ATOM 595 C CA . LEU A 1 81 ? 9.502 -6.648 -7.530 1.00 93.94 81 LEU A CA 1
ATOM 596 C C . LEU A 1 81 ? 10.308 -6.346 -6.262 1.00 93.94 81 LEU A C 1
ATOM 598 O O . LEU A 1 81 ? 9.719 -5.998 -5.240 1.00 93.94 81 LEU A O 1
ATOM 602 N N . ILE A 1 82 ? 11.639 -6.433 -6.329 1.00 95.75 82 ILE A N 1
ATOM 603 C CA . ILE A 1 82 ? 12.523 -6.172 -5.182 1.00 95.75 82 ILE A CA 1
ATOM 604 C C . ILE A 1 82 ? 12.358 -4.728 -4.701 1.00 95.75 82 ILE A C 1
ATOM 606 O O . ILE A 1 82 ? 12.165 -4.491 -3.508 1.00 95.75 82 ILE A O 1
ATOM 610 N N . SER A 1 83 ? 12.368 -3.758 -5.617 1.00 93.94 83 SER A N 1
ATOM 611 C CA . SER A 1 83 ? 12.185 -2.347 -5.278 1.00 93.94 83 SER A CA 1
ATOM 612 C C . SER A 1 83 ? 10.789 -2.063 -4.724 1.00 93.94 83 SER A C 1
ATOM 614 O O . SER A 1 83 ? 10.664 -1.322 -3.753 1.00 93.94 83 SER A O 1
ATOM 616 N N . GLY A 1 84 ? 9.739 -2.673 -5.281 1.00 93.25 84 GLY A N 1
ATOM 617 C CA . GLY A 1 84 ? 8.372 -2.536 -4.772 1.00 93.25 84 GLY A CA 1
ATOM 618 C C . GLY A 1 84 ? 8.211 -3.088 -3.354 1.00 93.25 84 GLY A C 1
ATOM 619 O O . GLY A 1 84 ? 7.680 -2.399 -2.481 1.00 93.25 84 GLY A O 1
ATOM 620 N N . LEU A 1 85 ? 8.729 -4.294 -3.097 1.00 94.69 85 LEU A N 1
ATOM 621 C CA . LEU A 1 85 ? 8.745 -4.893 -1.759 1.00 94.69 85 LEU A CA 1
ATOM 622 C C . LEU A 1 85 ? 9.570 -4.053 -0.778 1.00 94.69 85 LEU A C 1
ATOM 624 O O . LEU A 1 85 ? 9.132 -3.828 0.348 1.00 94.69 85 LEU A O 1
ATOM 628 N N . GLY A 1 86 ? 10.720 -3.535 -1.215 1.00 95.44 86 GLY A N 1
ATOM 629 C CA . GLY A 1 86 ? 11.558 -2.642 -0.420 1.00 95.44 86 GLY A CA 1
ATOM 630 C C . GLY A 1 86 ? 10.838 -1.353 -0.023 1.00 95.44 86 GLY A C 1
ATOM 631 O O . GLY A 1 86 ? 10.890 -0.960 1.137 1.00 95.44 86 GLY A O 1
ATOM 632 N N . ILE A 1 87 ? 10.098 -0.727 -0.940 1.00 94.75 87 ILE A N 1
ATOM 633 C CA . ILE A 1 87 ? 9.297 0.471 -0.640 1.00 94.75 87 ILE A CA 1
ATOM 634 C C . ILE A 1 87 ? 8.169 0.143 0.341 1.00 94.75 87 ILE A C 1
ATOM 636 O O . ILE A 1 87 ? 7.953 0.878 1.304 1.00 94.75 87 ILE A O 1
ATOM 640 N N . GLY A 1 88 ? 7.467 -0.975 0.147 1.00 92.50 88 GLY A N 1
ATOM 641 C CA . GLY A 1 88 ? 6.441 -1.420 1.090 1.00 92.50 88 GLY A CA 1
ATOM 642 C C . GLY A 1 88 ? 7.008 -1.627 2.498 1.00 92.50 88 GLY A C 1
ATOM 643 O O . GLY A 1 88 ? 6.487 -1.084 3.473 1.00 92.50 88 GLY A O 1
ATOM 644 N N . LEU A 1 89 ? 8.114 -2.363 2.598 1.00 94.38 89 LEU A N 1
ATOM 645 C CA . LEU A 1 89 ? 8.715 -2.740 3.872 1.00 94.38 89 LEU A CA 1
ATOM 646 C C . LEU A 1 89 ? 9.416 -1.568 4.570 1.00 94.38 89 LEU A C 1
ATOM 648 O O . LEU A 1 89 ? 9.204 -1.365 5.760 1.00 94.38 89 LEU A O 1
ATOM 652 N N . PHE A 1 90 ? 10.227 -0.788 3.861 1.00 95.44 90 PHE A N 1
ATOM 653 C CA . PHE A 1 90 ? 11.111 0.213 4.471 1.00 95.44 90 PHE A CA 1
ATOM 654 C C . PHE A 1 90 ? 10.596 1.650 4.389 1.00 95.44 90 PHE A C 1
ATOM 656 O O . PHE A 1 90 ? 11.162 2.523 5.040 1.00 95.44 90 PHE A O 1
ATOM 663 N N . LEU A 1 91 ? 9.526 1.912 3.632 1.00 94.19 91 LEU A N 1
ATOM 664 C CA . LEU A 1 91 ? 8.920 3.242 3.543 1.00 94.19 91 LEU A CA 1
ATOM 665 C C . LEU A 1 91 ? 7.466 3.236 4.018 1.00 94.19 91 LEU A C 1
ATOM 667 O O . LEU A 1 91 ? 7.132 3.966 4.949 1.00 94.19 91 LEU A O 1
ATOM 671 N N . ALA A 1 92 ? 6.609 2.384 3.450 1.00 93.06 92 ALA A N 1
ATOM 672 C CA . ALA A 1 92 ? 5.194 2.369 3.821 1.00 93.06 92 ALA A CA 1
ATOM 673 C C . ALA A 1 92 ? 4.965 1.821 5.241 1.00 93.06 92 ALA A C 1
ATOM 675 O O . ALA A 1 92 ? 4.232 2.434 6.018 1.00 93.06 92 ALA A O 1
ATOM 676 N N . SER A 1 93 ? 5.611 0.707 5.608 1.00 92.69 93 SER A N 1
ATOM 677 C CA . SER A 1 93 ? 5.413 0.081 6.922 1.00 92.69 93 SER A CA 1
ATOM 678 C C . SER A 1 93 ? 5.827 0.961 8.118 1.00 92.69 93 SER A C 1
ATOM 680 O O . SER A 1 93 ? 4.997 1.122 9.017 1.00 92.69 93 SER A O 1
ATOM 682 N N . PRO A 1 94 ? 7.013 1.615 8.159 1.00 94.31 94 PRO A N 1
ATOM 683 C CA . PRO A 1 94 ? 7.360 2.488 9.282 1.00 94.31 94 PRO A CA 1
ATOM 684 C C . PRO A 1 94 ? 6.498 3.753 9.321 1.00 94.31 94 PRO A C 1
ATOM 686 O O . PRO A 1 94 ? 6.180 4.250 10.405 1.00 94.31 94 PRO A O 1
ATOM 689 N N . TRP A 1 95 ? 6.072 4.260 8.159 1.00 94.69 95 TRP A N 1
ATOM 690 C CA . TRP A 1 95 ? 5.170 5.406 8.095 1.00 94.69 95 TRP A CA 1
ATOM 691 C C . TRP A 1 95 ? 3.799 5.070 8.694 1.00 94.69 95 TRP A C 1
ATOM 693 O O . TRP A 1 95 ? 3.317 5.783 9.574 1.00 94.69 95 TRP A O 1
ATOM 703 N N . LEU A 1 96 ? 3.200 3.944 8.289 1.00 93.19 96 LEU A N 1
ATOM 704 C CA . LEU A 1 96 ? 1.936 3.460 8.852 1.00 93.19 96 LEU A CA 1
ATOM 705 C C . LEU A 1 96 ? 2.061 3.149 10.343 1.00 93.19 96 LEU A C 1
ATOM 707 O O . LEU A 1 96 ? 1.195 3.557 11.116 1.00 93.19 96 LEU A O 1
ATOM 711 N N . LEU A 1 97 ? 3.153 2.500 10.761 1.00 93.75 97 LEU A N 1
ATOM 712 C CA . LEU A 1 97 ? 3.430 2.237 12.172 1.00 93.75 97 LEU A CA 1
ATOM 713 C C . LEU A 1 97 ? 3.431 3.532 12.986 1.00 93.75 97 LEU A C 1
ATOM 715 O O . LEU A 1 97 ? 2.841 3.581 14.064 1.00 93.75 97 LEU A O 1
ATOM 719 N N . THR A 1 98 ? 4.055 4.584 12.461 1.00 94.06 98 THR A N 1
ATOM 720 C CA . THR A 1 98 ? 4.102 5.902 13.099 1.00 94.06 98 THR A CA 1
ATOM 721 C C . THR A 1 98 ? 2.698 6.501 13.214 1.00 94.06 98 THR A C 1
ATOM 723 O O . THR A 1 98 ? 2.272 6.858 14.314 1.00 94.06 98 THR A O 1
ATOM 726 N N . CYS A 1 99 ? 1.938 6.542 12.113 1.00 93.69 99 CYS A N 1
ATOM 727 C CA . CYS A 1 99 ? 0.562 7.051 12.100 1.00 93.69 99 CYS A CA 1
ATOM 728 C C . CYS A 1 99 ? -0.359 6.291 13.068 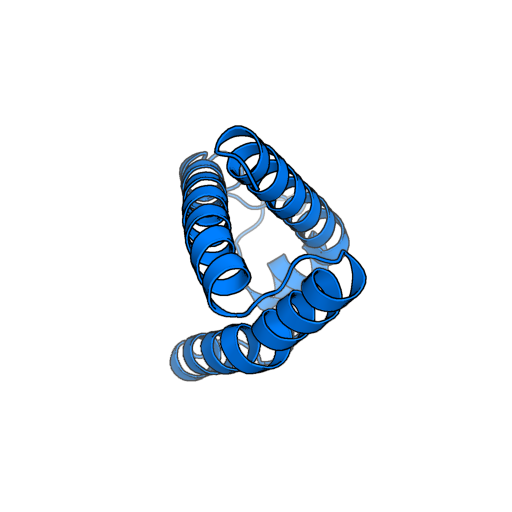1.00 93.69 99 CYS A C 1
ATOM 730 O O . CYS A 1 99 ? -1.144 6.906 13.788 1.00 93.69 99 CYS A O 1
ATOM 732 N N . TYR A 1 100 ? -0.259 4.962 13.117 1.00 93.06 100 TYR A N 1
ATOM 733 C CA . TYR A 1 100 ? -1.047 4.128 14.022 1.00 93.06 100 TYR A CA 1
ATOM 734 C C . TYR A 1 100 ? -0.627 4.284 15.482 1.00 93.06 100 TYR A C 1
ATOM 736 O O . TYR A 1 100 ? -1.502 4.382 16.342 1.00 93.06 100 TYR A O 1
ATOM 744 N N . SER A 1 101 ? 0.673 4.383 15.764 1.00 90.75 101 SER A N 1
ATOM 745 C CA . SER A 1 101 ? 1.180 4.567 17.130 1.00 90.75 101 SER A CA 1
ATOM 746 C C . SER A 1 101 ? 0.710 5.895 17.722 1.00 90.75 101 SER A C 1
ATOM 748 O O . SER A 1 101 ? 0.142 5.912 18.811 1.00 90.75 101 SER A O 1
ATOM 750 N N . PHE A 1 102 ? 0.857 7.001 16.983 1.00 92.50 102 PHE A N 1
ATOM 751 C CA . PHE A 1 102 ? 0.346 8.306 17.419 1.00 92.50 102 PHE A CA 1
ATOM 752 C C . PHE A 1 102 ? -1.184 8.359 17.459 1.00 92.50 102 PHE A C 1
ATOM 754 O O . PHE A 1 102 ? -1.756 9.038 18.307 1.00 92.50 102 PHE A O 1
ATOM 761 N N . GLY A 1 103 ? -1.856 7.611 16.582 1.00 91.25 103 GLY A N 1
ATOM 762 C CA . GLY A 1 103 ? -3.310 7.468 16.581 1.00 91.25 103 GLY A CA 1
ATOM 763 C C . GLY A 1 103 ? -3.868 6.551 17.675 1.00 91.25 103 GLY A C 1
ATOM 764 O O . GLY A 1 103 ? -5.071 6.291 17.663 1.00 91.25 103 GLY A O 1
ATOM 765 N N . GLY A 1 104 ? -3.029 6.010 18.571 1.00 89.81 104 GLY A N 1
ATOM 766 C CA . GLY A 1 104 ? -3.451 5.092 19.637 1.00 89.81 104 GLY A CA 1
ATOM 767 C C . GLY A 1 104 ? -4.046 3.777 19.121 1.00 89.81 104 GLY A C 1
ATOM 768 O O . GLY A 1 104 ? -4.835 3.130 19.810 1.00 89.81 104 GLY A O 1
ATOM 769 N N . ARG A 1 105 ? -3.721 3.388 17.885 1.00 91.00 105 ARG A N 1
ATOM 770 C CA . ARG A 1 105 ? -4.235 2.178 17.240 1.00 91.00 105 ARG A CA 1
ATOM 771 C C . ARG A 1 105 ? -3.428 0.951 17.687 1.00 91.00 105 ARG A C 1
ATOM 773 O O . ARG A 1 105 ? -2.221 1.054 17.899 1.00 91.00 105 ARG A O 1
ATOM 780 N N . PRO A 1 106 ? -4.052 -0.234 17.820 1.00 89.62 106 PRO A N 1
ATOM 781 C CA . PRO A 1 106 ? -3.334 -1.441 18.216 1.00 89.62 106 PRO A CA 1
ATOM 782 C C . PRO A 1 106 ? -2.259 -1.820 17.192 1.00 89.62 106 PRO A C 1
ATOM 784 O O . PRO A 1 106 ? -2.533 -1.858 15.996 1.00 89.62 106 PRO A O 1
ATOM 787 N N . PHE A 1 107 ? -1.074 -2.223 17.666 1.00 87.12 107 PHE A N 1
ATOM 788 C CA . PHE A 1 107 ? 0.067 -2.624 16.821 1.00 87.12 107 PHE A CA 1
ATOM 789 C C . PHE A 1 107 ? -0.275 -3.706 15.785 1.00 87.12 107 PHE A C 1
ATOM 791 O O . PHE A 1 107 ? 0.309 -3.756 14.707 1.00 87.12 107 PHE A O 1
ATOM 798 N N . ARG A 1 108 ? -1.267 -4.557 16.080 1.00 88.12 108 ARG A N 1
ATOM 799 C CA . ARG A 1 108 ? -1.757 -5.574 15.140 1.00 88.12 108 ARG A CA 1
ATOM 800 C C . ARG A 1 108 ? -2.234 -4.984 13.810 1.00 88.12 108 ARG A C 1
ATOM 802 O O . ARG A 1 108 ? -2.104 -5.680 12.818 1.00 88.12 108 ARG A O 1
ATOM 809 N N . LEU A 1 109 ? -2.727 -3.738 13.779 1.00 85.56 109 LEU A N 1
ATOM 810 C CA . LEU A 1 109 ? -3.114 -3.045 12.540 1.00 85.56 109 LEU A CA 1
ATOM 811 C C . LEU A 1 109 ? -1.935 -2.754 11.612 1.00 85.56 109 LEU A C 1
ATOM 813 O O . LEU A 1 109 ? -2.148 -2.558 10.429 1.00 85.56 109 LEU A O 1
ATOM 817 N N . THR A 1 110 ? -0.703 -2.711 12.116 1.00 85.00 110 THR A N 1
ATOM 818 C CA . THR A 1 110 ? 0.485 -2.544 11.266 1.00 85.00 110 THR A CA 1
ATOM 819 C C . THR A 1 110 ? 0.842 -3.845 10.534 1.00 85.00 110 THR A C 1
ATOM 821 O O . THR A 1 110 ? 1.551 -3.818 9.535 1.00 85.00 110 THR A O 1
ATOM 824 N N . LEU A 1 111 ? 0.373 -4.993 11.038 1.00 82.06 111 LEU A N 1
ATOM 825 C CA . LEU A 1 111 ? 0.691 -6.326 10.516 1.00 82.06 111 LEU A CA 1
ATOM 826 C C . LEU A 1 111 ? -0.385 -6.889 9.571 1.00 82.06 111 LEU A C 1
ATOM 828 O O . LEU A 1 111 ? -0.175 -7.959 9.000 1.00 82.06 111 LEU A O 1
ATOM 832 N N . ILE A 1 112 ? -1.533 -6.214 9.454 1.00 79.75 112 ILE A N 1
ATOM 833 C CA . ILE A 1 112 ? -2.699 -6.623 8.655 1.00 79.75 112 ILE A CA 1
ATOM 834 C C . ILE A 1 112 ? -3.152 -5.474 7.767 1.00 79.75 112 ILE A C 1
ATOM 836 O O . ILE A 1 112 ? -3.632 -5.781 6.660 1.00 79.75 112 ILE A O 1
#